Protein AF-A0A852BHE1-F1 (afdb_monomer)

Organism: NCBI:txid1218682

Foldseek 3Di:
DCLVVDVVSVCCLQPVLVVVLCCCFAPPCVLVDDPVVLVVNVVVLVVLVVVCVVCVVVVSPSSVVVVCSSPPCPTPSNVSCLVDADPVDGPPDDDDPVVDPDHRDDPPDDD

pLDDT: mean 89.35, std 8.64, range [55.81, 97.44]

Secondary structure (DSSP, 8-state):
--GGG-HHHHHIIIIIHHHHHHHHHH-GGGGGS-HHHHHHHHHHHHHHHHHHHHHGGGT-HHHHHHHHHHT-TTSHHHHHHHTSPPSSS-TT----TTT-S--PPPTTS--

Sequence (111 aa):
GLDVKSEACQRFFRDGLTISFTKILTDEAVSGWKFEIHRCIINNTHRLVELCVAKLSQDWFPLLELLAMALNPHCKFHLYNGTRPSETVPAGVQLAEDELYARPPDPRSPK

Structure (mmCIF, N/CA/C/O backbone):
data_AF-A0A852BHE1-F1
#
_entry.id   AF-A0A852BHE1-F1
#
loop_
_atom_site.group_PDB
_atom_site.id
_atom_site.type_symbol
_atom_site.label_atom_id
_atom_site.label_alt_id
_atom_site.label_comp_id
_atom_site.label_asym_id
_atom_site.label_entity_id
_atom_site.label_seq_id
_atom_site.pdbx_PDB_ins_code
_atom_site.Cartn_x
_atom_site.Cartn_y
_atom_site.Cartn_z
_atom_site.occupancy
_atom_site.B_iso_or_equiv
_atom_site.auth_seq_id
_atom_site.auth_comp_id
_atom_site.auth_asym_id
_atom_site.auth_atom_id
_atom_site.pdbx_PDB_model_num
ATOM 1 N N . GLY A 1 1 ? -6.295 -5.874 20.485 1.00 69.81 1 GLY A N 1
ATOM 2 C CA . GLY A 1 1 ? -7.296 -5.610 21.532 1.00 69.81 1 GLY A CA 1
ATOM 3 C C . GLY A 1 1 ? -6.925 -4.474 22.476 1.00 69.81 1 GLY A C 1
ATOM 4 O O . GLY A 1 1 ? -7.831 -3.839 22.986 1.00 69.81 1 GLY A O 1
ATOM 5 N N . LEU A 1 2 ? -5.646 -4.209 22.777 1.00 86.94 2 LEU A N 1
ATOM 6 C CA . LEU A 1 2 ? -5.267 -3.063 23.631 1.00 86.94 2 LEU A CA 1
ATOM 7 C C . LEU A 1 2 ? -5.244 -1.731 22.871 1.00 86.94 2 LEU A C 1
ATOM 9 O O . LEU A 1 2 ? -5.397 -0.668 23.460 1.00 86.94 2 LEU A O 1
ATOM 13 N N . ASP A 1 3 ? -5.095 -1.805 21.556 1.00 88.94 3 ASP A N 1
ATOM 14 C CA . ASP A 1 3 ? -5.051 -0.681 20.634 1.00 88.94 3 ASP A CA 1
ATOM 15 C C . ASP A 1 3 ? -6.311 0.198 20.688 1.00 88.94 3 ASP A C 1
ATOM 17 O O . ASP A 1 3 ? -6.191 1.418 20.606 1.00 88.94 3 ASP A O 1
ATOM 21 N N . VAL A 1 4 ? -7.496 -0.386 20.924 1.00 89.00 4 VAL A N 1
ATOM 22 C CA . VAL A 1 4 ? -8.770 0.353 21.087 1.00 89.00 4 VAL A CA 1
ATOM 23 C C . VAL A 1 4 ? -8.809 1.234 22.335 1.00 89.00 4 VAL A C 1
ATOM 25 O O . VAL A 1 4 ? -9.641 2.126 22.432 1.00 89.00 4 VAL A O 1
ATOM 28 N N . LYS A 1 5 ? -7.903 1.003 23.292 1.00 92.06 5 LYS A N 1
ATOM 29 C CA . LYS A 1 5 ? -7.795 1.783 24.533 1.00 92.06 5 LYS A CA 1
ATOM 30 C C . LYS A 1 5 ? -6.752 2.901 24.445 1.00 92.06 5 LYS A C 1
ATOM 32 O O . LYS A 1 5 ? -6.545 3.611 25.423 1.00 92.06 5 LYS A O 1
ATOM 37 N N . SER A 1 6 ? -6.066 3.039 23.310 1.00 94.44 6 SER A N 1
ATOM 38 C CA . SER A 1 6 ? -4.978 3.998 23.114 1.00 94.44 6 SER A CA 1
ATOM 39 C C . SER A 1 6 ? -5.333 4.985 22.013 1.00 94.44 6 SER A C 1
ATOM 41 O O . SER A 1 6 ? -5.292 4.635 20.835 1.00 94.44 6 SER A O 1
ATOM 43 N N . GLU A 1 7 ? -5.616 6.238 22.375 1.00 94.81 7 GLU A N 1
ATOM 44 C CA . GLU A 1 7 ? -5.964 7.276 21.392 1.00 94.81 7 GLU A CA 1
ATOM 45 C C . GLU A 1 7 ? -4.868 7.468 20.335 1.00 94.81 7 GLU A C 1
ATOM 47 O O . GLU A 1 7 ? -5.162 7.690 19.165 1.00 94.81 7 GLU A O 1
ATOM 52 N N . ALA A 1 8 ? -3.595 7.298 20.700 1.00 95.62 8 ALA A N 1
ATOM 53 C CA . ALA A 1 8 ? -2.500 7.352 19.736 1.00 95.62 8 ALA A CA 1
ATOM 54 C C . ALA A 1 8 ? -2.617 6.253 18.664 1.00 95.62 8 ALA A C 1
ATOM 56 O O . ALA A 1 8 ? -2.438 6.528 17.477 1.00 95.62 8 ALA A O 1
ATOM 57 N N . CYS A 1 9 ? -2.968 5.024 19.059 1.00 93.50 9 CYS A N 1
ATOM 58 C CA . CYS A 1 9 ? -3.211 3.931 18.116 1.00 93.50 9 CYS A CA 1
ATOM 59 C C . CYS A 1 9 ? -4.454 4.205 17.263 1.00 93.50 9 CYS A C 1
ATOM 61 O O . CYS A 1 9 ? -4.414 4.027 16.049 1.00 93.50 9 CYS A O 1
ATOM 63 N N . GLN A 1 10 ? -5.534 4.684 17.885 1.00 91.56 10 GLN A N 1
ATOM 64 C CA . GLN A 1 10 ? -6.780 5.012 17.189 1.00 91.56 10 GLN A CA 1
ATOM 65 C C . GLN A 1 10 ? -6.567 6.083 16.119 1.00 91.56 10 GLN A C 1
ATOM 67 O O . GLN A 1 10 ? -6.955 5.906 14.964 1.00 91.56 10 GLN A O 1
ATOM 72 N N . ARG A 1 11 ? -5.864 7.158 16.477 1.00 94.06 11 ARG A N 1
ATOM 73 C CA . ARG A 1 11 ? -5.494 8.229 15.554 1.00 94.06 11 ARG A CA 1
ATOM 74 C C . ARG A 1 11 ? -4.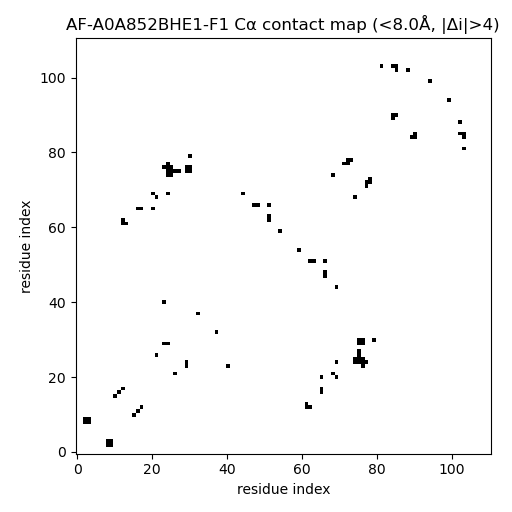569 7.742 14.443 1.00 94.06 11 ARG A C 1
ATOM 76 O O . ARG A 1 11 ? -4.718 8.160 13.298 1.00 94.06 11 ARG A O 1
ATOM 83 N N . PHE A 1 12 ? -3.633 6.845 14.749 1.00 93.62 12 PHE A N 1
ATOM 84 C CA . PHE A 1 12 ? -2.782 6.248 13.725 1.00 93.62 12 PHE A CA 1
ATOM 85 C C . PHE A 1 12 ? -3.597 5.443 12.703 1.00 93.62 12 PHE A C 1
ATOM 87 O O . PHE A 1 12 ? -3.373 5.609 11.506 1.00 93.62 12 PHE A O 1
ATOM 94 N N . PHE A 1 13 ? -4.579 4.648 13.145 1.00 91.75 13 PHE A N 1
ATOM 95 C CA . PHE A 1 13 ? -5.443 3.892 12.235 1.00 91.75 13 PHE A CA 1
ATOM 96 C C . PHE A 1 13 ? -6.345 4.775 11.376 1.00 91.75 13 PHE A C 1
ATOM 98 O O . PHE A 1 13 ? -6.495 4.491 10.192 1.00 91.75 13 PHE A O 1
ATOM 105 N N . ARG A 1 14 ? -6.957 5.814 11.957 1.00 89.69 14 ARG A N 1
ATOM 106 C CA . ARG A 1 14 ? -7.854 6.701 11.201 1.00 89.69 14 ARG A CA 1
ATOM 107 C C . ARG A 1 14 ? -7.097 7.608 10.233 1.00 89.69 14 ARG A C 1
ATOM 109 O O . ARG A 1 14 ? -7.483 7.729 9.076 1.00 89.69 14 ARG A O 1
ATOM 116 N N . ASP A 1 15 ? -6.028 8.239 10.718 1.00 91.88 15 ASP A N 1
ATOM 117 C CA . ASP A 1 15 ? -5.421 9.383 10.035 1.00 91.88 15 ASP A CA 1
ATOM 118 C C . ASP A 1 15 ? -4.011 9.037 9.541 1.00 91.88 15 ASP A C 1
ATOM 120 O O . ASP A 1 15 ? -3.673 9.239 8.374 1.00 91.88 15 ASP A O 1
ATOM 124 N N . GLY A 1 16 ? -3.177 8.492 10.434 1.00 95.12 16 GLY A N 1
ATOM 125 C CA . GLY A 1 16 ? -1.751 8.277 10.178 1.00 95.12 16 GLY A CA 1
ATOM 126 C C . GLY A 1 16 ? -1.484 7.341 9.000 1.00 95.12 16 GLY A C 1
ATOM 127 O O . GLY A 1 16 ? -0.674 7.669 8.128 1.00 95.12 16 GLY A O 1
ATOM 128 N N . LEU A 1 17 ? -2.190 6.210 8.945 1.00 95.88 17 LEU A N 1
ATOM 129 C CA . LEU A 1 17 ? -2.077 5.253 7.847 1.00 95.88 17 LEU A CA 1
ATOM 130 C C . LEU A 1 17 ? -2.574 5.851 6.531 1.00 95.88 17 LEU A C 1
ATOM 132 O O . LEU A 1 17 ? -1.825 5.860 5.558 1.00 95.88 17 LEU A O 1
ATOM 136 N N . THR A 1 18 ? -3.789 6.399 6.508 1.00 93.31 18 THR A N 1
ATOM 137 C CA . THR A 1 18 ? -4.412 6.960 5.299 1.00 93.31 18 THR A CA 1
ATOM 138 C C . THR A 1 18 ? -3.548 8.040 4.665 1.00 93.31 18 THR A C 1
ATOM 140 O O . THR A 1 18 ? -3.230 7.952 3.478 1.00 93.31 18 THR A O 1
ATOM 143 N N . ILE A 1 19 ? -3.090 9.016 5.455 1.00 95.44 19 ILE A N 1
ATOM 144 C CA . ILE A 1 19 ? -2.228 10.104 4.970 1.00 95.44 19 ILE A CA 1
ATOM 145 C C . ILE A 1 19 ? -0.922 9.543 4.393 1.00 95.44 19 ILE A C 1
ATOM 147 O O . ILE A 1 19 ? -0.501 9.927 3.299 1.00 95.44 19 ILE A O 1
ATOM 151 N N . SER A 1 20 ? -0.287 8.616 5.114 1.00 96.06 20 SER A N 1
ATOM 152 C CA . SER A 1 20 ? 1.016 8.071 4.723 1.00 96.06 20 SER A CA 1
ATOM 153 C C . SER A 1 20 ? 0.923 7.224 3.453 1.00 96.06 20 SER A C 1
ATOM 155 O O . SER A 1 20 ? 1.712 7.424 2.529 1.00 96.06 20 SER A O 1
ATOM 157 N N . PHE A 1 21 ?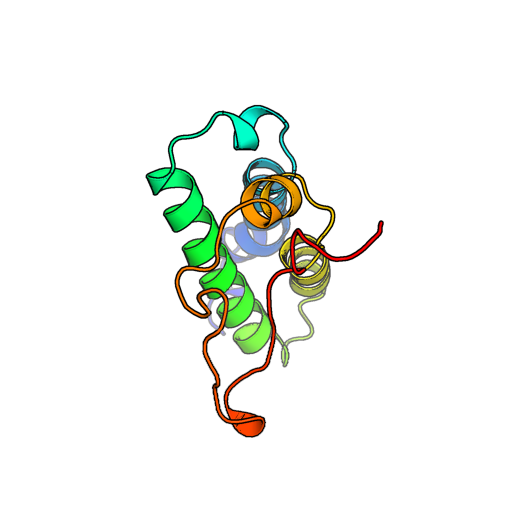 -0.057 6.320 3.373 1.00 97.12 21 PHE A N 1
ATOM 158 C CA . PHE A 1 21 ? -0.250 5.457 2.208 1.00 97.12 21 PHE A CA 1
ATOM 159 C C . PHE A 1 21 ? -0.704 6.236 0.977 1.00 97.12 21 PHE A C 1
ATOM 161 O O . PHE A 1 21 ? -0.197 5.978 -0.112 1.00 97.12 21 PHE A O 1
ATOM 168 N N . THR A 1 22 ? -1.562 7.246 1.148 1.00 95.75 22 THR A N 1
ATOM 169 C CA . THR A 1 22 ? -1.930 8.148 0.046 1.00 95.75 22 THR A CA 1
ATOM 170 C C . THR A 1 22 ? -0.674 8.768 -0.556 1.00 95.75 22 THR A C 1
ATOM 172 O O . THR A 1 22 ? -0.459 8.686 -1.765 1.00 95.75 22 THR A O 1
ATOM 175 N N . LYS A 1 23 ? 0.219 9.304 0.284 1.00 96.38 23 LYS A N 1
ATOM 176 C CA . LYS A 1 23 ? 1.453 9.938 -0.183 1.00 96.38 23 LYS A CA 1
ATOM 177 C C . LYS A 1 23 ? 2.376 8.969 -0.927 1.00 96.38 23 LYS A C 1
ATOM 179 O O . LYS A 1 23 ? 2.845 9.290 -2.008 1.00 96.38 23 LYS A O 1
ATOM 184 N N . ILE A 1 24 ? 2.642 7.782 -0.387 1.00 97.06 24 ILE A N 1
ATOM 185 C CA . ILE A 1 24 ? 3.621 6.863 -1.004 1.00 97.06 24 ILE A CA 1
ATOM 186 C C . ILE A 1 24 ? 3.069 6.068 -2.197 1.00 97.06 24 ILE A C 1
ATOM 188 O O . ILE A 1 24 ? 3.859 5.515 -2.959 1.00 97.06 24 ILE A O 1
ATOM 192 N N . LEU A 1 25 ? 1.742 5.982 -2.359 1.00 97.44 25 LEU A N 1
ATOM 193 C CA . LEU A 1 25 ? 1.117 5.236 -3.457 1.00 97.44 25 LEU A CA 1
ATOM 194 C C . LEU A 1 25 ? 0.642 6.123 -4.611 1.00 97.44 25 LEU A C 1
ATOM 196 O O . LEU A 1 25 ? 0.565 5.642 -5.743 1.00 97.44 25 LEU A O 1
ATOM 200 N N . THR A 1 26 ? 0.306 7.388 -4.346 1.00 96.06 26 THR A N 1
ATOM 201 C CA . THR A 1 26 ? -0.380 8.248 -5.329 1.00 96.06 26 THR A CA 1
ATOM 202 C C . THR A 1 26 ? 0.404 9.489 -5.739 1.00 96.06 26 THR A C 1
ATOM 204 O O . THR A 1 26 ? 0.127 10.028 -6.806 1.00 96.06 26 THR A O 1
ATOM 207 N N . ASP A 1 27 ? 1.386 9.929 -4.946 1.00 96.75 27 ASP A N 1
ATOM 208 C CA . ASP A 1 27 ? 2.157 11.138 -5.248 1.00 96.75 27 ASP A CA 1
ATOM 209 C C . ASP A 1 27 ? 2.985 10.958 -6.530 1.00 96.75 27 ASP A C 1
ATOM 211 O O . ASP A 1 27 ? 3.637 9.935 -6.747 1.00 96.75 27 ASP A O 1
ATOM 215 N N . GLU A 1 28 ? 2.986 11.979 -7.383 1.00 95.12 28 GLU A N 1
ATOM 216 C CA . GLU A 1 28 ? 3.725 11.996 -8.645 1.00 95.12 28 GLU A CA 1
ATOM 217 C C . GLU A 1 28 ? 5.234 11.791 -8.449 1.00 95.12 28 GLU A C 1
ATOM 219 O O . GLU A 1 28 ? 5.890 11.150 -9.278 1.00 95.12 28 GLU A O 1
ATOM 224 N N . ALA A 1 29 ? 5.782 12.262 -7.323 1.00 95.94 29 ALA A N 1
ATOM 225 C CA . ALA A 1 29 ? 7.196 12.117 -6.994 1.00 95.94 29 ALA A CA 1
ATOM 226 C C . ALA A 1 29 ? 7.631 10.652 -6.816 1.00 95.94 29 ALA A C 1
ATOM 228 O O . ALA A 1 29 ? 8.822 10.358 -6.949 1.00 95.94 29 ALA A O 1
ATOM 229 N N . VAL A 1 30 ? 6.692 9.729 -6.563 1.00 95.38 30 VAL A N 1
ATOM 230 C CA . VAL A 1 30 ? 6.974 8.302 -6.330 1.00 95.38 30 VAL A CA 1
ATOM 231 C C . VAL A 1 30 ? 7.750 7.682 -7.491 1.00 95.38 30 VAL A C 1
ATOM 233 O O . VAL A 1 30 ? 8.649 6.882 -7.259 1.00 95.38 30 VAL A O 1
ATOM 236 N N . SER A 1 31 ? 7.469 8.071 -8.739 1.00 93.62 31 SER A N 1
ATOM 237 C CA . SER A 1 31 ? 8.182 7.540 -9.916 1.00 93.62 31 SER A CA 1
ATOM 238 C C . SER A 1 31 ? 9.655 7.964 -9.999 1.00 93.62 31 SER A C 1
ATOM 240 O O . SER A 1 31 ? 10.426 7.353 -10.737 1.00 93.62 31 SER A O 1
ATOM 242 N N . GLY A 1 32 ? 10.048 9.008 -9.263 1.00 95.44 32 GLY A N 1
ATOM 243 C CA . GLY A 1 32 ? 11.425 9.502 -9.195 1.00 95.44 32 GLY A CA 1
ATOM 244 C C . GLY A 1 32 ? 12.232 8.941 -8.021 1.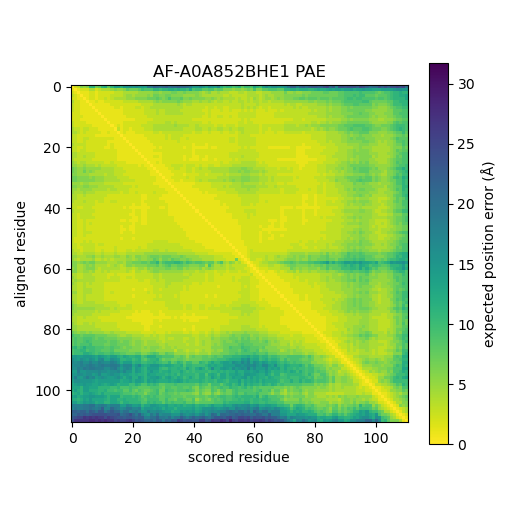00 95.44 32 GLY A C 1
ATOM 245 O O . GLY A 1 32 ? 13.395 9.306 -7.849 1.00 95.44 32 GLY A O 1
ATOM 246 N N . TRP A 1 33 ? 11.637 8.096 -7.177 1.00 96.62 33 TRP A N 1
ATOM 247 C CA . TRP A 1 33 ? 12.314 7.562 -5.998 1.00 96.62 33 TRP A CA 1
ATOM 248 C C . TRP A 1 33 ? 13.250 6.401 -6.341 1.00 96.62 33 TRP A C 1
ATOM 250 O O . TRP A 1 33 ? 13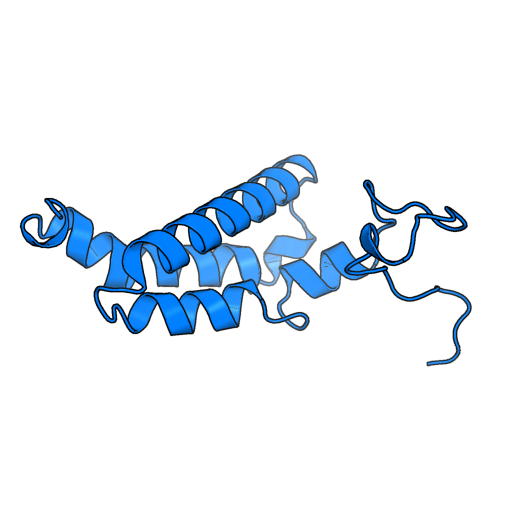.104 5.697 -7.339 1.00 96.62 33 TRP A O 1
ATOM 260 N N . LYS A 1 34 ? 14.257 6.198 -5.486 1.00 96.31 34 LYS A N 1
ATOM 261 C CA . LYS A 1 34 ? 15.218 5.101 -5.646 1.00 96.31 34 LYS A CA 1
ATOM 262 C C . LYS A 1 34 ? 14.535 3.748 -5.476 1.00 96.31 34 LYS A C 1
ATOM 264 O O . LYS A 1 34 ? 13.605 3.608 -4.682 1.00 96.31 34 LYS A O 1
ATOM 269 N N . PHE A 1 35 ? 15.047 2.734 -6.168 1.00 91.81 35 PHE A N 1
ATOM 270 C CA . PHE A 1 35 ? 14.480 1.386 -6.168 1.00 91.81 35 PHE A CA 1
ATOM 271 C C . PHE A 1 35 ? 14.328 0.783 -4.761 1.00 91.81 35 PHE A C 1
ATOM 273 O O . PHE A 1 35 ? 13.312 0.168 -4.445 1.00 91.81 35 PHE A O 1
ATOM 280 N N . GLU A 1 36 ? 15.293 1.027 -3.876 1.00 95.50 36 GLU A N 1
ATOM 281 C CA . GLU A 1 36 ? 15.263 0.590 -2.477 1.00 95.50 36 GLU A CA 1
ATOM 282 C C . GLU A 1 36 ? 14.035 1.126 -1.734 1.00 95.50 36 GLU A C 1
ATOM 284 O O . GLU A 1 36 ? 13.447 0.418 -0.919 1.00 95.50 36 GLU A O 1
ATOM 289 N N . ILE A 1 37 ? 13.607 2.350 -2.055 1.00 97.06 37 ILE A N 1
ATOM 290 C CA . ILE A 1 37 ? 12.423 2.968 -1.457 1.00 97.06 37 ILE A CA 1
ATOM 291 C C . ILE A 1 37 ? 11.164 2.251 -1.944 1.00 97.06 37 ILE A C 1
ATOM 293 O O . ILE A 1 37 ? 10.282 1.967 -1.137 1.00 97.06 37 ILE A O 1
ATOM 297 N N . HIS A 1 38 ? 11.092 1.874 -3.225 1.00 95.69 38 HIS A N 1
ATOM 298 C CA . HIS A 1 38 ? 9.958 1.095 -3.729 1.00 95.69 38 HIS A CA 1
ATOM 299 C C . HIS A 1 38 ? 9.832 -0.265 -3.033 1.00 95.69 38 HIS A C 1
ATOM 301 O O . HIS A 1 38 ? 8.721 -0.664 -2.682 1.00 95.69 38 HIS A O 1
ATOM 307 N N . ARG A 1 39 ? 10.960 -0.935 -2.754 1.00 94.88 39 ARG A N 1
ATOM 308 C CA . ARG A 1 39 ? 10.975 -2.171 -1.953 1.00 94.88 39 ARG A CA 1
ATOM 309 C C . ARG A 1 39 ? 10.446 -1.945 -0.535 1.00 94.88 39 ARG A C 1
ATOM 311 O O . ARG A 1 39 ? 9.678 -2.753 -0.019 1.00 94.88 39 ARG A O 1
ATOM 318 N N . CYS A 1 40 ? 10.788 -0.819 0.087 1.00 97.25 40 CYS A N 1
ATOM 319 C CA . CYS A 1 40 ? 10.208 -0.450 1.378 1.00 97.25 40 CYS A CA 1
ATOM 320 C C . CYS A 1 40 ? 8.691 -0.214 1.291 1.00 97.25 40 CYS A C 1
ATOM 322 O O . CYS A 1 40 ? 7.968 -0.647 2.187 1.00 97.25 40 CYS A O 1
ATOM 324 N N . ILE A 1 41 ? 8.195 0.434 0.232 1.00 97.12 41 ILE A N 1
ATOM 325 C CA . ILE A 1 41 ? 6.756 0.695 0.047 1.00 97.12 41 ILE A CA 1
ATOM 326 C C . ILE A 1 41 ? 5.973 -0.614 -0.090 1.00 97.12 41 ILE A C 1
ATOM 328 O O . ILE A 1 41 ? 4.985 -0.799 0.623 1.00 97.12 41 ILE A O 1
ATOM 332 N N . ILE A 1 42 ? 6.418 -1.547 -0.941 1.00 95.44 42 ILE A N 1
ATOM 333 C CA . ILE A 1 42 ? 5.712 -2.828 -1.110 1.00 95.44 42 ILE A CA 1
ATOM 334 C C . ILE A 1 42 ? 5.739 -3.660 0.181 1.00 95.44 42 ILE A C 1
ATOM 336 O O . ILE A 1 42 ? 4.706 -4.180 0.593 1.00 95.44 42 ILE A O 1
ATOM 340 N N . ASN A 1 43 ? 6.863 -3.675 0.906 1.00 96.75 43 ASN A N 1
ATOM 341 C CA . ASN A 1 43 ? 6.948 -4.348 2.204 1.00 96.75 43 ASN A CA 1
ATOM 342 C C . ASN A 1 43 ? 5.979 -3.751 3.235 1.00 96.75 43 ASN A C 1
ATOM 344 O O . ASN A 1 43 ? 5.318 -4.493 3.958 1.00 96.75 43 ASN A O 1
ATOM 348 N N . ASN A 1 44 ? 5.849 -2.422 3.293 1.00 97.25 44 ASN A N 1
ATOM 349 C CA . ASN A 1 44 ? 4.853 -1.778 4.155 1.00 97.25 44 ASN A CA 1
ATOM 350 C C . ASN A 1 44 ? 3.420 -2.083 3.700 1.00 97.25 44 ASN A C 1
ATOM 352 O O . ASN A 1 44 ? 2.539 -2.248 4.538 1.00 97.25 44 ASN A O 1
ATOM 356 N N . THR A 1 45 ? 3.193 -2.217 2.394 1.00 97.12 45 THR A N 1
ATOM 357 C CA . THR A 1 45 ? 1.890 -2.606 1.839 1.00 97.12 45 THR A CA 1
ATOM 358 C C . THR A 1 45 ? 1.506 -4.023 2.271 1.00 97.12 45 THR A C 1
ATOM 360 O O . THR A 1 45 ? 0.374 -4.232 2.695 1.00 97.12 45 THR A O 1
ATOM 363 N N . HIS A 1 46 ? 2.447 -4.975 2.293 1.00 96.06 46 HIS A N 1
ATOM 364 C CA . HIS A 1 46 ? 2.201 -6.306 2.866 1.00 96.06 46 HIS A CA 1
ATOM 365 C C . HIS A 1 46 ? 1.804 -6.227 4.348 1.00 96.06 46 HIS A C 1
ATOM 367 O O . HIS A 1 46 ? 0.821 -6.840 4.756 1.00 96.06 46 HIS A O 1
ATOM 373 N N . ARG A 1 47 ? 2.504 -5.407 5.148 1.00 97.31 47 ARG A N 1
ATOM 374 C CA . ARG A 1 47 ? 2.154 -5.197 6.566 1.00 97.31 47 ARG A CA 1
ATOM 375 C C . ARG A 1 47 ? 0.788 -4.544 6.757 1.00 97.31 47 ARG A C 1
ATOM 377 O O . ARG A 1 47 ? 0.093 -4.873 7.714 1.00 97.31 47 ARG A O 1
ATOM 384 N N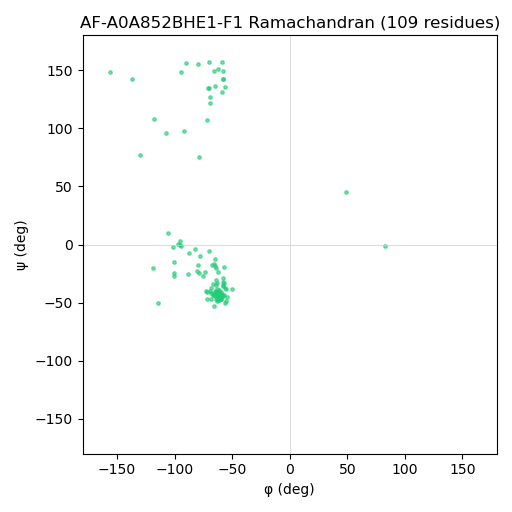 . LEU A 1 48 ? 0.388 -3.643 5.859 1.00 96.50 48 LEU A N 1
ATOM 385 C CA . LEU A 1 48 ? -0.959 -3.075 5.860 1.00 96.50 48 LEU A CA 1
ATOM 386 C C . LEU A 1 48 ? -2.009 -4.164 5.612 1.00 96.50 48 LEU A C 1
ATOM 388 O O . LEU A 1 48 ? -2.988 -4.216 6.346 1.00 96.50 48 LEU A O 1
ATOM 392 N N . VAL A 1 49 ? -1.789 -5.061 4.646 1.00 96.00 49 VAL A N 1
ATOM 393 C CA . VAL A 1 49 ? -2.703 -6.187 4.386 1.00 96.00 49 VAL A CA 1
ATOM 394 C C . VAL A 1 49 ? -2.806 -7.104 5.610 1.00 96.00 49 VAL A C 1
ATOM 396 O O . VAL A 1 49 ? -3.918 -7.406 6.043 1.00 96.00 49 VAL A O 1
ATOM 399 N N . GLU A 1 50 ? -1.675 -7.485 6.218 1.00 96.12 50 GLU A N 1
ATOM 400 C CA . GLU A 1 50 ? -1.650 -8.266 7.469 1.00 96.12 50 GLU A CA 1
ATOM 401 C C . GLU A 1 50 ? -2.468 -7.585 8.578 1.00 96.12 50 GLU A C 1
ATOM 403 O O . GLU A 1 50 ? -3.272 -8.227 9.258 1.00 96.12 50 GLU A O 1
ATOM 408 N N . LEU A 1 51 ? -2.300 -6.269 8.738 1.00 94.50 51 LEU A N 1
ATOM 409 C CA . LEU A 1 51 ? -3.036 -5.474 9.715 1.00 94.50 51 LEU A CA 1
ATOM 410 C C . LEU A 1 51 ? -4.544 -5.449 9.424 1.00 94.50 51 LEU A C 1
ATOM 412 O O . LEU A 1 51 ? -5.336 -5.632 10.350 1.00 94.50 51 LEU A O 1
ATOM 416 N N . CYS A 1 52 ? -4.948 -5.236 8.167 1.00 93.50 52 CYS A N 1
ATOM 417 C CA . CYS A 1 52 ? -6.357 -5.242 7.767 1.00 93.50 52 CYS A CA 1
ATOM 418 C C . CYS A 1 52 ? -7.012 -6.590 8.094 1.00 93.50 52 CYS A C 1
ATOM 420 O O . CYS A 1 52 ? -8.092 -6.614 8.682 1.00 93.50 52 CYS A O 1
ATOM 422 N N . VAL A 1 53 ? -6.332 -7.704 7.801 1.00 92.69 53 VAL A N 1
ATOM 423 C CA . VAL A 1 53 ? -6.813 -9.057 8.132 1.00 92.69 53 VAL A CA 1
ATOM 424 C C . VAL A 1 53 ? -6.920 -9.252 9.646 1.00 92.69 53 VAL A C 1
ATOM 426 O O . VAL A 1 53 ? -7.956 -9.698 10.138 1.00 92.69 53 VAL A O 1
ATOM 429 N N . ALA A 1 54 ? -5.898 -8.858 10.413 1.00 91.75 54 ALA A N 1
ATOM 430 C CA . ALA A 1 54 ? -5.902 -8.982 11.875 1.00 91.75 54 ALA A CA 1
ATOM 431 C C . ALA A 1 54 ? -7.008 -8.154 12.560 1.00 91.75 54 ALA A C 1
ATOM 433 O O . ALA A 1 54 ? -7.420 -8.456 13.685 1.00 91.75 54 ALA A O 1
ATOM 434 N N . LYS A 1 55 ? -7.483 -7.096 11.897 1.00 90.75 55 LYS A N 1
ATOM 435 C CA . LYS A 1 5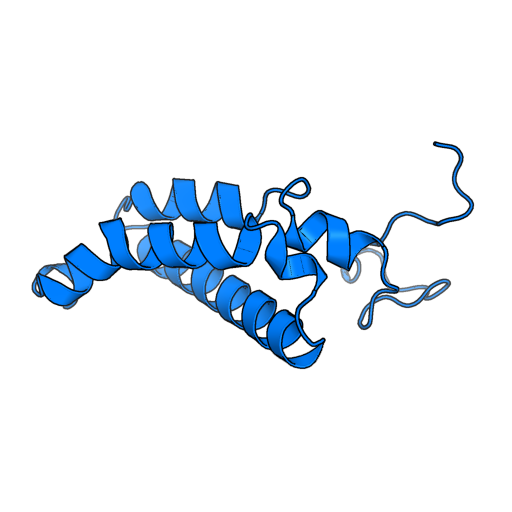5 ? -8.535 -6.193 12.383 1.00 90.75 55 LYS A CA 1
ATOM 436 C C . LYS A 1 55 ? -9.908 -6.473 11.768 1.00 90.75 55 LYS A C 1
ATOM 438 O O . LYS A 1 55 ? -10.870 -5.827 12.180 1.00 90.75 55 LYS A O 1
ATOM 443 N N . LEU A 1 56 ? -10.015 -7.439 10.853 1.00 87.50 56 LEU A N 1
ATOM 444 C CA . LEU A 1 56 ? -11.228 -7.698 10.076 1.00 87.50 56 LEU A CA 1
ATOM 445 C C . LEU A 1 56 ? -12.432 -8.039 10.963 1.00 87.50 56 LEU A C 1
ATOM 447 O O . LEU A 1 56 ? -13.513 -7.514 10.749 1.00 87.50 56 LEU A O 1
ATOM 451 N N . SER A 1 57 ? -12.233 -8.838 12.015 1.00 88.00 57 SER A N 1
ATOM 452 C CA . SER A 1 57 ? -13.295 -9.225 12.959 1.00 88.00 57 SER A CA 1
ATOM 453 C C . SER A 1 57 ? -13.797 -8.096 13.868 1.00 88.00 57 SER A C 1
ATOM 455 O O . SER A 1 57 ? -14.714 -8.310 14.654 1.00 88.00 57 SER A O 1
ATOM 457 N N . GLN A 1 58 ? -13.171 -6.918 13.814 1.00 87.12 58 GLN A N 1
ATOM 458 C CA . GLN A 1 58 ? -13.541 -5.740 14.603 1.00 87.12 58 GLN A CA 1
ATOM 459 C C . GLN A 1 58 ? -14.250 -4.680 13.746 1.00 87.12 58 GLN A C 1
ATOM 461 O O . GLN A 1 58 ? -14.407 -3.554 14.213 1.00 87.12 58 GLN A O 1
ATOM 466 N N . ASP A 1 59 ? -14.613 -5.019 12.500 1.00 81.19 59 ASP A N 1
ATOM 467 C CA . ASP A 1 59 ? -15.308 -4.152 11.539 1.00 81.19 59 ASP A CA 1
ATOM 468 C C . ASP A 1 59 ? -14.666 -2.764 11.406 1.00 81.19 59 ASP A C 1
ATOM 470 O O . ASP A 1 59 ? -15.315 -1.716 11.409 1.00 81.19 59 ASP A O 1
ATOM 474 N N . TRP A 1 60 ? -13.335 -2.743 11.306 1.00 84.06 60 TRP A N 1
ATOM 475 C CA . TRP A 1 60 ? -12.577 -1.500 11.230 1.00 84.06 60 TRP A CA 1
ATOM 476 C C . TRP A 1 60 ? -12.617 -0.891 9.820 1.00 84.06 60 TRP A C 1
ATOM 478 O O . TRP A 1 60 ? -11.637 -0.951 9.077 1.00 84.06 60 TRP A O 1
ATOM 488 N N . PHE A 1 61 ? -13.745 -0.281 9.450 1.00 83.38 61 PHE A N 1
ATOM 489 C CA . PHE A 1 61 ? -14.009 0.231 8.096 1.00 83.38 61 PHE A CA 1
ATOM 490 C C . PHE A 1 61 ? -12.915 1.128 7.480 1.00 83.38 61 PHE A C 1
ATOM 492 O O . PHE A 1 61 ? -12.622 0.925 6.301 1.00 83.38 61 PHE A O 1
ATOM 499 N N . PRO A 1 62 ? -12.226 2.032 8.214 1.00 86.50 62 PRO A N 1
ATOM 500 C CA . PRO A 1 62 ? -11.140 2.830 7.626 1.00 86.50 62 PRO A CA 1
ATOM 501 C C . PRO A 1 62 ? -10.003 1.992 7.016 1.00 86.50 62 PRO A C 1
ATOM 503 O O . PRO A 1 62 ? -9.352 2.412 6.062 1.00 86.50 62 PRO A O 1
ATOM 506 N N . LEU A 1 63 ? -9.769 0.779 7.532 1.00 90.94 63 LEU A N 1
ATOM 507 C CA . LEU A 1 63 ? -8.762 -0.130 6.978 1.00 90.94 63 LEU A CA 1
ATOM 508 C C . LEU A 1 63 ? -9.206 -0.763 5.650 1.00 90.94 63 LEU A C 1
ATOM 510 O O . LEU A 1 63 ? -8.351 -1.140 4.850 1.00 90.94 63 LEU A O 1
ATOM 514 N N . LEU A 1 64 ? -10.512 -0.851 5.381 1.00 88.94 64 LEU A N 1
ATOM 515 C CA . LEU A 1 64 ? -11.035 -1.354 4.107 1.00 88.94 64 LEU A CA 1
ATOM 516 C C . LEU A 1 64 ? -10.819 -0.344 2.974 1.00 88.94 64 LEU A C 1
ATOM 518 O O . LEU A 1 64 ? -10.424 -0.733 1.878 1.00 88.94 64 LEU A O 1
ATOM 522 N N . GLU A 1 65 ? -11.003 0.950 3.244 1.00 88.62 65 GLU A N 1
ATOM 523 C CA . GLU A 1 65 ? -10.691 2.017 2.280 1.00 88.62 65 GLU A CA 1
ATOM 524 C C . GLU A 1 65 ? -9.191 2.048 1.953 1.00 88.62 65 GLU A C 1
ATOM 526 O O . GLU A 1 65 ? -8.789 2.110 0.788 1.00 88.62 65 GLU A O 1
ATOM 531 N N . LEU A 1 66 ? -8.352 1.915 2.984 1.00 92.62 66 LEU A N 1
ATOM 532 C CA . LEU A 1 66 ? -6.905 1.757 2.841 1.00 92.62 66 LEU A CA 1
ATOM 533 C C . LEU A 1 66 ? -6.534 0.528 2.005 1.00 92.62 66 LEU A C 1
ATOM 535 O O . LEU A 1 66 ? -5.652 0.619 1.151 1.00 92.62 66 LEU A O 1
ATOM 539 N N . LEU A 1 67 ? -7.211 -0.603 2.220 1.00 93.75 67 LEU A N 1
ATOM 540 C CA . LEU A 1 67 ? -6.993 -1.825 1.448 1.00 93.75 67 LEU A CA 1
ATOM 541 C C . LEU A 1 67 ? -7.360 -1.625 -0.028 1.00 93.75 67 LEU A C 1
ATOM 543 O O . LEU A 1 67 ? -6.596 -2.027 -0.903 1.00 93.75 67 LEU A O 1
ATOM 547 N N . ALA A 1 68 ? -8.476 -0.949 -0.313 1.00 93.12 68 ALA A N 1
ATOM 548 C CA . ALA A 1 68 ? -8.871 -0.617 -1.679 1.00 93.12 68 ALA A CA 1
ATOM 549 C C . ALA A 1 68 ? -7.812 0.248 -2.385 1.00 93.12 68 ALA A C 1
ATOM 551 O O . ALA A 1 68 ? -7.450 -0.030 -3.527 1.00 93.12 68 ALA A O 1
ATOM 552 N N . MET A 1 69 ? -7.254 1.252 -1.699 1.00 94.00 69 MET A N 1
ATOM 553 C CA . MET A 1 69 ? -6.162 2.070 -2.239 1.00 94.00 69 MET A CA 1
ATOM 554 C C . MET A 1 69 ? -4.874 1.259 -2.447 1.00 94.00 69 MET A C 1
ATOM 556 O O . MET A 1 69 ? -4.224 1.390 -3.484 1.00 94.00 69 MET A O 1
ATOM 560 N N . ALA A 1 70 ? -4.508 0.417 -1.478 1.00 95.38 70 ALA A N 1
ATOM 561 C CA . ALA A 1 70 ? -3.314 -0.423 -1.531 1.00 95.38 70 ALA A CA 1
ATOM 562 C C . ALA A 1 70 ? -3.351 -1.444 -2.677 1.00 95.38 70 ALA A C 1
ATOM 564 O O . ALA A 1 70 ? -2.307 -1.749 -3.253 1.00 95.38 70 ALA A O 1
ATOM 565 N N . LEU A 1 71 ? -4.541 -1.943 -3.021 1.00 94.25 71 LEU A N 1
ATOM 566 C CA . LEU A 1 71 ? -4.759 -2.925 -4.084 1.00 94.25 71 LEU A CA 1
ATOM 567 C C . LEU A 1 71 ? -5.179 -2.302 -5.424 1.00 94.25 71 LEU A C 1
ATOM 569 O O . LEU A 1 71 ? -5.386 -3.037 -6.385 1.00 94.25 71 LEU A O 1
ATOM 573 N N . ASN A 1 72 ? 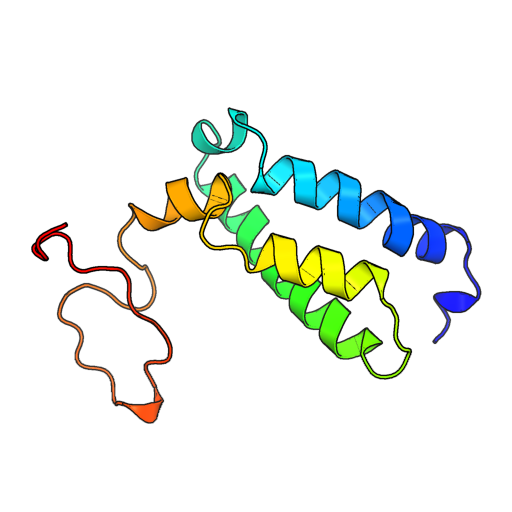-5.304 -0.974 -5.519 1.00 95.19 72 ASN A N 1
ATOM 574 C CA . ASN A 1 72 ? -5.720 -0.303 -6.749 1.00 95.19 72 ASN A CA 1
ATOM 575 C C . ASN A 1 72 ? -4.604 -0.351 -7.814 1.00 95.19 72 ASN A C 1
ATOM 577 O O . ASN A 1 72 ? -3.664 0.442 -7.719 1.00 95.19 72 ASN A O 1
ATOM 581 N N . PRO A 1 73 ? -4.715 -1.164 -8.884 1.00 92.75 73 PRO A N 1
ATOM 582 C CA . PRO A 1 73 ? -3.648 -1.315 -9.879 1.00 92.75 73 PRO A CA 1
ATOM 583 C C . PRO A 1 73 ? -3.365 -0.027 -10.670 1.00 92.75 73 PRO A C 1
ATOM 585 O O . PRO A 1 73 ? -2.350 0.069 -11.358 1.00 92.75 73 PRO A O 1
ATOM 588 N N . HIS A 1 74 ? -4.247 0.969 -10.573 1.00 94.00 74 HIS A N 1
ATOM 589 C CA . HIS A 1 74 ? -4.130 2.251 -11.258 1.00 94.00 74 HIS A CA 1
ATOM 590 C C . HIS A 1 74 ? -3.479 3.348 -10.407 1.00 94.00 74 HIS A C 1
ATOM 592 O O . HIS A 1 74 ? -3.381 4.487 -10.864 1.00 94.00 74 HIS A O 1
ATOM 598 N N . CYS A 1 75 ? -3.030 3.055 -9.180 1.00 95.75 75 CYS A N 1
ATOM 599 C CA . CYS A 1 75 ? -2.284 4.043 -8.401 1.00 95.75 75 CYS A CA 1
ATOM 600 C C . CYS A 1 75 ? -0.887 4.285 -9.003 1.00 95.75 75 CYS A C 1
ATOM 602 O O . CYS A 1 75 ? -0.333 3.435 -9.709 1.00 95.75 75 CYS A O 1
ATOM 604 N N . LYS A 1 76 ? -0.291 5.447 -8.712 1.00 96.19 76 LYS A N 1
ATOM 605 C CA . LYS A 1 76 ? 0.985 5.869 -9.306 1.00 96.19 76 LYS A CA 1
ATOM 606 C C . LYS A 1 76 ? 2.106 4.859 -9.065 1.00 96.19 76 LYS A C 1
ATOM 608 O O . LYS A 1 76 ? 2.860 4.542 -9.986 1.00 96.19 76 LYS A O 1
ATOM 613 N N . PHE A 1 77 ? 2.196 4.338 -7.842 1.00 96.75 77 PHE A N 1
ATOM 614 C CA . PHE A 1 77 ? 3.188 3.332 -7.473 1.00 96.75 77 PHE A CA 1
ATOM 615 C C . PHE A 1 77 ? 3.047 2.048 -8.303 1.00 96.75 77 PHE A C 1
ATOM 617 O O . PHE A 1 77 ? 4.049 1.543 -8.816 1.00 96.75 77 PHE A O 1
ATOM 624 N N . HIS A 1 78 ? 1.822 1.539 -8.460 1.00 94.56 78 HIS A N 1
ATOM 625 C CA . HIS A 1 78 ? 1.556 0.297 -9.192 1.00 94.56 78 HIS A CA 1
ATOM 626 C C . HIS A 1 78 ? 1.731 0.469 -10.697 1.00 94.56 78 HIS A C 1
ATOM 628 O O . HIS A 1 78 ? 2.370 -0.372 -11.319 1.00 94.56 78 HIS A O 1
ATOM 634 N N . LEU A 1 79 ? 1.287 1.591 -11.270 1.00 93.25 79 LEU A N 1
ATOM 635 C CA . LEU A 1 79 ? 1.530 1.909 -12.681 1.00 93.25 79 LEU A CA 1
ATOM 636 C C . LEU A 1 79 ? 3.027 1.955 -13.005 1.00 93.25 79 LEU A C 1
ATOM 638 O O . LEU A 1 79 ? 3.460 1.389 -14.005 1.00 93.25 79 LEU A O 1
ATOM 642 N N . TYR A 1 80 ? 3.823 2.599 -12.148 1.00 93.38 80 TYR A N 1
ATOM 643 C CA . TYR A 1 80 ? 5.268 2.704 -12.347 1.00 93.38 80 TYR A CA 1
ATOM 644 C C . TYR A 1 80 ? 5.987 1.355 -12.195 1.00 93.38 80 TYR A C 1
ATOM 646 O O . TYR A 1 80 ? 6.882 1.038 -12.975 1.00 93.38 80 TYR A O 1
ATOM 654 N N . ASN A 1 81 ? 5.610 0.537 -11.208 1.00 91.94 81 ASN A N 1
ATOM 655 C CA . ASN A 1 81 ? 6.238 -0.774 -11.024 1.00 91.94 81 ASN A CA 1
ATOM 656 C C . ASN A 1 81 ? 5.715 -1.833 -12.001 1.00 91.94 81 ASN A C 1
ATOM 658 O O . ASN A 1 81 ? 6.450 -2.762 -12.319 1.00 91.94 81 ASN A O 1
ATOM 662 N N . GLY A 1 82 ? 4.501 -1.678 -12.529 1.00 88.69 82 GLY A N 1
ATOM 663 C CA . GLY A 1 82 ? 3.909 -2.595 -13.502 1.00 88.69 82 GLY A CA 1
ATOM 664 C C . GLY A 1 82 ? 4.643 -2.631 -14.844 1.00 88.69 82 GLY A C 1
AT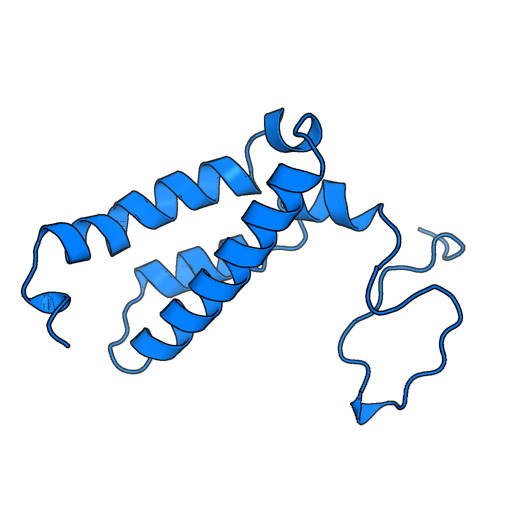OM 665 O O . GLY A 1 82 ? 4.510 -3.601 -15.584 1.00 88.69 82 GLY A O 1
ATOM 666 N N . THR A 1 83 ? 5.462 -1.620 -15.157 1.00 85.56 83 THR A N 1
ATOM 667 C CA . THR A 1 83 ? 6.327 -1.634 -16.349 1.00 85.56 83 THR A CA 1
ATOM 668 C C . THR A 1 83 ? 7.628 -2.411 -16.141 1.00 85.56 83 THR A C 1
ATOM 670 O O . THR A 1 83 ? 8.433 -2.506 -17.068 1.00 85.56 83 THR A O 1
ATOM 673 N N . ARG A 1 84 ? 7.896 -2.909 -14.927 1.00 85.69 84 ARG A N 1
ATOM 674 C CA . ARG A 1 84 ? 9.127 -3.634 -14.598 1.00 85.69 84 ARG A CA 1
ATOM 675 C C . ARG A 1 84 ? 8.920 -5.147 -14.731 1.00 85.69 84 ARG A C 1
ATOM 677 O O . ARG A 1 84 ? 7.826 -5.638 -14.458 1.00 85.69 84 ARG A O 1
ATOM 684 N N . PRO A 1 85 ? 9.965 -5.905 -15.109 1.00 84.25 85 PRO A N 1
ATOM 685 C CA . PRO A 1 85 ? 9.927 -7.360 -15.026 1.00 84.25 85 PRO A CA 1
ATOM 686 C C . PRO A 1 85 ? 9.643 -7.820 -13.592 1.00 84.25 85 PRO A C 1
ATOM 688 O O . PRO A 1 85 ? 10.151 -7.228 -12.639 1.00 84.25 85 PRO A O 1
ATOM 691 N N . SER A 1 86 ? 8.858 -8.886 -13.440 1.00 85.25 86 SER A N 1
ATOM 692 C CA . SER A 1 86 ? 8.633 -9.488 -12.125 1.00 85.25 86 SER A CA 1
ATOM 693 C C . SER A 1 86 ? 9.892 -10.203 -11.633 1.00 85.25 86 SER A C 1
ATOM 695 O O . SER A 1 86 ? 10.515 -10.959 -12.379 1.00 85.25 86 SER A O 1
ATOM 697 N N . GLU A 1 87 ? 10.238 -9.979 -10.364 1.00 84.56 87 GLU A N 1
ATOM 698 C CA . GLU A 1 87 ? 11.345 -10.663 -9.683 1.00 84.56 87 GLU A CA 1
ATOM 699 C C . GLU A 1 87 ? 10.988 -12.108 -9.300 1.00 84.56 87 GLU A C 1
ATOM 701 O O . GLU A 1 87 ? 11.871 -12.956 -9.213 1.00 84.56 87 GLU A O 1
ATOM 706 N N . THR A 1 88 ? 9.701 -12.400 -9.082 1.00 83.94 88 THR A N 1
ATOM 707 C CA . THR A 1 88 ? 9.217 -13.713 -8.616 1.00 83.94 88 THR A CA 1
ATOM 708 C C . THR A 1 88 ? 8.647 -14.577 -9.734 1.00 83.94 88 THR A C 1
ATOM 710 O O . THR A 1 88 ? 8.657 -15.799 -9.631 1.00 83.94 88 THR A O 1
ATOM 713 N N . VAL A 1 89 ? 8.178 -13.957 -10.820 1.00 85.69 89 VAL A N 1
ATOM 714 C CA . VAL A 1 89 ? 7.627 -14.645 -11.995 1.00 85.69 89 VAL A CA 1
ATOM 715 C C . VAL A 1 89 ? 8.292 -14.099 -13.264 1.00 85.69 89 VAL A C 1
ATOM 717 O O . VAL A 1 89 ? 7.696 -13.283 -13.977 1.00 85.69 89 VAL A O 1
ATOM 720 N N . PRO A 1 90 ? 9.542 -14.507 -13.558 1.00 79.00 90 PRO A N 1
ATOM 721 C CA . PRO A 1 90 ? 10.229 -14.103 -14.778 1.00 79.00 90 PRO A CA 1
ATOM 722 C C . PRO A 1 90 ? 9.474 -14.522 -16.046 1.00 79.00 90 PRO A C 1
ATOM 724 O O . PRO A 1 90 ? 8.697 -15.482 -16.062 1.00 79.00 90 PRO A O 1
ATOM 727 N N . ALA A 1 91 ? 9.735 -13.816 -17.146 1.00 78.50 91 ALA A N 1
ATOM 728 C CA . ALA A 1 91 ? 9.138 -14.136 -18.437 1.00 78.50 91 ALA A CA 1
ATOM 729 C C . ALA A 1 91 ? 9.498 -15.568 -18.875 1.00 78.50 91 ALA A C 1
ATOM 731 O O . ALA A 1 91 ? 10.663 -15.959 -18.858 1.00 78.50 91 ALA A O 1
ATOM 732 N N . GLY A 1 92 ? 8.492 -16.340 -19.292 1.00 77.81 92 GLY A N 1
ATOM 733 C CA . GLY A 1 92 ? 8.675 -17.702 -19.803 1.00 77.81 92 GLY A CA 1
ATOM 734 C C . GLY A 1 92 ? 8.782 -18.801 -18.742 1.00 77.81 92 GLY A C 1
ATOM 735 O O . GLY A 1 92 ? 8.865 -19.968 -19.116 1.00 77.81 92 GLY A O 1
ATOM 736 N N . VAL A 1 93 ? 8.731 -18.473 -17.445 1.00 82.69 93 VAL A N 1
ATOM 737 C CA . VAL A 1 93 ? 8.692 -19.499 -16.393 1.00 82.69 93 VAL A CA 1
ATOM 738 C C . VAL A 1 93 ? 7.349 -20.232 -16.425 1.00 82.69 93 VAL A C 1
ATOM 740 O O . VAL A 1 93 ? 6.278 -19.619 -16.381 1.00 82.69 93 VAL A O 1
ATOM 743 N N . GLN A 1 94 ? 7.421 -21.560 -16.503 1.00 81.12 94 GLN A N 1
ATOM 744 C CA . GLN A 1 94 ? 6.286 -22.459 -16.326 1.00 81.12 94 GLN A CA 1
ATOM 745 C C . GLN A 1 94 ? 6.217 -22.850 -14.848 1.00 81.12 94 GLN A C 1
ATOM 747 O O . GLN A 1 94 ? 6.965 -23.713 -14.400 1.00 81.12 94 GLN A O 1
ATOM 752 N N . LEU A 1 95 ? 5.365 -22.157 -14.095 1.00 82.75 95 LEU A N 1
ATOM 753 C CA . LEU A 1 95 ? 4.965 -22.562 -12.746 1.00 82.75 95 LEU A CA 1
ATOM 754 C C . LEU A 1 95 ? 3.729 -23.458 -12.840 1.00 82.75 95 LEU A C 1
ATOM 756 O O . LEU A 1 95 ? 2.987 -23.369 -13.826 1.00 82.75 95 LEU A O 1
ATOM 760 N N . ALA A 1 96 ? 3.510 -24.297 -11.828 1.00 85.50 96 ALA A N 1
ATOM 761 C CA . ALA A 1 96 ? 2.262 -25.039 -11.718 1.00 85.50 96 ALA A CA 1
ATOM 762 C C . ALA A 1 96 ? 1.076 -24.064 -11.568 1.00 85.50 96 ALA A C 1
ATOM 764 O O . ALA A 1 96 ? 1.230 -22.938 -11.087 1.00 85.50 96 ALA A O 1
ATOM 765 N N . GLU A 1 97 ? -0.109 -24.462 -12.035 1.00 79.00 97 GLU A N 1
ATOM 766 C CA . GLU A 1 97 ? -1.288 -23.583 -12.068 1.00 79.00 97 GLU A CA 1
ATOM 767 C C . GLU A 1 97 ? -1.742 -23.165 -10.657 1.00 79.00 97 GLU A C 1
ATOM 769 O O . GLU A 1 97 ? -2.196 -22.042 -10.459 1.00 79.00 97 GLU A O 1
ATOM 774 N N . ASP A 1 98 ? -1.529 -24.025 -9.660 1.00 87.94 98 ASP A N 1
ATOM 775 C CA . ASP A 1 98 ? -1.792 -23.780 -8.238 1.00 87.94 98 ASP A CA 1
ATOM 776 C C . ASP A 1 98 ? -0.719 -22.922 -7.537 1.00 87.94 98 ASP A C 1
ATOM 778 O O . ASP A 1 98 ? -0.923 -22.452 -6.413 1.00 87.94 98 ASP A O 1
ATOM 782 N N . GLU A 1 99 ? 0.404 -22.660 -8.208 1.00 85.06 99 GLU A N 1
ATOM 783 C CA . GLU A 1 99 ? 1.487 -21.800 -7.717 1.00 85.06 99 GLU A CA 1
ATOM 784 C C . GLU A 1 99 ? 1.454 -20.389 -8.335 1.00 85.06 99 GLU A C 1
ATOM 786 O O . GLU A 1 99 ? 2.093 -19.467 -7.816 1.00 85.06 99 GLU A O 1
ATOM 791 N N . LEU A 1 100 ? 0.706 -20.183 -9.429 1.00 84.62 100 LEU A N 1
ATOM 792 C CA . LEU A 1 100 ? 0.660 -18.919 -10.168 1.00 84.62 100 LEU A CA 1
ATOM 793 C C . LEU A 1 100 ? -0.663 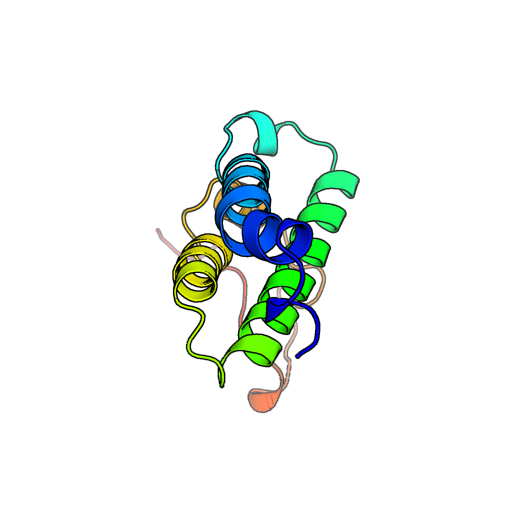-18.167 -9.963 1.00 84.62 100 LEU A C 1
ATOM 795 O O . LEU A 1 100 ? -1.627 -18.341 -10.700 1.00 84.62 100 LEU A O 1
ATOM 799 N N . TYR A 1 101 ? -0.662 -17.225 -9.023 1.00 83.75 101 TYR A N 1
ATOM 800 C CA . TYR A 1 101 ? -1.835 -16.389 -8.732 1.00 83.75 101 TYR A CA 1
ATOM 801 C C . TYR A 1 101 ? -1.923 -15.113 -9.584 1.00 83.75 101 TYR A C 1
ATOM 803 O O . TYR A 1 101 ? -3.005 -14.562 -9.770 1.00 83.75 101 TYR A O 1
ATOM 811 N N . ALA A 1 102 ? -0.791 -14.611 -10.087 1.00 81.81 102 ALA A N 1
ATOM 812 C CA . ALA A 1 102 ? -0.732 -13.400 -10.902 1.00 81.81 102 ALA A CA 1
ATOM 813 C C . ALA A 1 102 ? 0.519 -13.384 -11.790 1.00 81.81 102 ALA A C 1
ATOM 815 O O . ALA A 1 102 ? 1.577 -13.884 -11.406 1.00 81.81 102 ALA A O 1
ATOM 816 N N . ARG A 1 103 ? 0.415 -12.759 -12.969 1.00 77.94 103 ARG A N 1
ATOM 817 C CA . ARG A 1 103 ? 1.532 -12.568 -13.904 1.00 77.94 103 ARG A CA 1
ATOM 818 C C . ARG A 1 103 ? 1.509 -11.147 -14.482 1.00 77.94 103 ARG A C 1
ATOM 820 O O . ARG A 1 103 ? 0.422 -10.649 -14.776 1.00 77.94 103 ARG A O 1
ATOM 827 N N . PRO A 1 104 ? 2.673 -10.501 -14.687 1.00 75.94 104 PRO A N 1
ATOM 828 C CA . PRO A 1 104 ? 2.737 -9.247 -15.430 1.00 75.94 104 PRO A CA 1
ATOM 829 C C . PRO A 1 104 ? 2.179 -9.394 -16.857 1.00 75.94 104 PRO A C 1
ATOM 831 O O . PRO A 1 104 ? 2.331 -10.465 -17.454 1.00 75.94 104 PRO A O 1
ATOM 834 N N . PRO A 1 105 ? 1.586 -8.336 -17.437 1.00 74.06 105 PRO A N 1
ATOM 835 C CA . PRO A 1 105 ? 1.172 -8.341 -18.838 1.00 74.06 105 PRO A CA 1
ATOM 836 C C . PRO A 1 105 ? 2.357 -8.660 -19.761 1.00 74.06 105 PRO A C 1
ATOM 838 O O . PRO A 1 105 ? 3.444 -8.108 -19.578 1.00 74.06 105 PRO A O 1
ATOM 841 N N . ASP A 1 106 ? 2.166 -9.530 -20.761 1.00 70.94 106 ASP A N 1
ATOM 842 C CA . ASP A 1 106 ? 3.219 -9.806 -21.746 1.00 70.94 106 ASP A CA 1
ATOM 843 C C . ASP A 1 106 ? 3.411 -8.555 -22.625 1.00 70.94 106 ASP A C 1
ATOM 845 O O . ASP A 1 106 ? 2.445 -8.134 -23.273 1.00 70.94 106 ASP A O 1
ATOM 849 N N . PRO A 1 107 ? 4.624 -7.964 -22.689 1.00 65.31 107 PRO A N 1
ATOM 850 C CA . PRO A 1 107 ? 4.903 -6.771 -23.493 1.00 65.31 107 PRO A CA 1
ATOM 851 C C . PRO A 1 107 ? 4.589 -6.929 -24.986 1.00 65.31 107 PRO A C 1
ATOM 853 O O . PRO A 1 107 ? 4.480 -5.934 -25.698 1.00 65.31 107 PRO A O 1
ATOM 856 N N . ARG A 1 108 ? 4.487 -8.174 -25.469 1.00 68.25 108 ARG A N 1
ATOM 857 C CA . ARG A 1 108 ? 4.191 -8.521 -26.865 1.00 68.25 108 ARG A CA 1
ATOM 858 C C . ARG A 1 108 ? 2.691 -8.610 -27.151 1.00 68.25 108 ARG A C 1
ATOM 860 O O . ARG A 1 108 ? 2.310 -8.786 -28.306 1.00 68.25 108 ARG A O 1
ATOM 867 N N . SER A 1 109 ? 1.848 -8.520 -26.124 1.00 66.44 109 SER A N 1
ATOM 868 C CA . SER A 1 109 ? 0.392 -8.521 -26.282 1.00 66.44 109 SER A CA 1
ATOM 869 C C . SER A 1 109 ? -0.054 -7.209 -26.938 1.00 66.44 109 SER A C 1
ATOM 871 O O . SER A 1 109 ? 0.410 -6.147 -26.512 1.00 66.44 109 SER A O 1
ATOM 873 N N . PRO A 1 110 ? -0.952 -7.234 -27.939 1.00 55.81 110 PRO A N 1
ATOM 874 C CA . PRO A 1 110 ? -1.568 -6.015 -28.457 1.00 55.81 110 PRO A CA 1
ATOM 875 C C . PRO A 1 110 ? -2.299 -5.260 -27.335 1.00 55.81 110 PRO A C 1
ATOM 877 O O . PRO A 1 110 ? -2.894 -5.896 -26.464 1.00 55.81 110 PRO A O 1
ATOM 880 N N . LYS A 1 111 ? -2.233 -3.924 -27.357 1.00 56.84 111 LYS A N 1
ATOM 881 C CA . LYS A 1 111 ? -3.003 -3.046 -26.460 1.00 56.84 111 LYS A CA 1
ATOM 882 C C . LYS A 1 111 ? -4.425 -2.845 -26.960 1.00 56.84 111 LYS A C 1
ATOM 884 O O . LYS A 1 111 ? -4.581 -2.735 -28.196 1.00 56.84 111 LYS A O 1
#

Radius of gyration: 16.71 Å; Cα contacts (8 Å, |Δi|>4): 57; chains: 1; bounding box: 31×37×53 Å

Mean predicted aligned error: 5.25 Å

Solvent-accessible surface area (backbone atoms only — not comparable to full-atom values): 6910 Å² total; per-residue (Å²): 124,69,50,87,79,32,69,71,51,48,46,33,58,66,46,51,48,49,59,51,51,49,50,67,36,53,38,79,67,52,79,75,54,58,70,69,55,53,56,51,51,54,54,50,49,53,52,49,52,54,50,39,61,76,38,50,93,70,69,52,60,65,46,53,58,48,46,52,59,74,67,36,68,83,32,48,45,43,52,58,53,64,77,49,86,52,93,89,61,50,90,89,68,86,69,58,78,94,74,56,90,79,78,78,82,63,90,86,56,86,131